Protein AF-A0A2N5XCT8-F1 (afdb_monomer)

Foldseek 3Di:
DLVVLDVQQDDQDDAPDDGDGDDDNLVSLLPDDQVVLLRSLLSVCQRPNDQPNLSSLVSHDAQRDPSNLVSLLVSLLVCLQVQHACVSCVSVLVSSLGRHALVCLVVLVVQLPQHDDDPPHDPPSSNVSNVSSVVSSVSSPVVVVVVVVPPDDPVPDD

Radius of gyration: 17.63 Å; Cα contacts (8 Å, |Δi|>4): 193; chains: 1; bounding box: 62×21×43 Å

Solvent-accessible surface area (backbone atoms only — not comparable to full-atom values): 8717 Å² total; per-residue (Å²): 110,47,71,59,27,47,66,37,51,50,75,77,48,43,73,94,48,82,77,79,44,70,70,63,62,35,67,39,42,57,58,40,58,60,68,61,33,34,53,43,51,19,35,36,27,68,42,70,34,64,90,82,35,54,65,47,60,72,56,46,56,76,56,34,54,70,67,32,42,47,28,54,53,53,44,50,47,53,40,52,75,66,21,45,56,59,75,84,42,44,71,51,52,58,46,44,61,72,27,41,46,38,81,50,29,80,71,38,46,68,57,25,50,71,55,84,84,50,98,86,28,44,88,68,24,41,60,53,39,15,50,52,30,42,52,41,24,51,49,22,47,52,52,37,51,53,54,58,73,67,50,80,58,81,86,72,65,131

Sequence (158 aa):
DAGWARALLGPLPEPAVRPAPVGDPARLLAVLPEEERAAWVARFVESQGLAESHSMLGVCAVPWSEPLGRAVVDALDIARDAGSYPWSFSGVMGLAERSLDPSAVDRVAPLAALPEETENGSPGAAGYWSEAFGRLAATLRLRATMLQELRPDPAAAP

Mean predicted aligned error: 4.99 Å

Structure (mmCIF, N/CA/C/O backbone):
data_AF-A0A2N5XCT8-F1
#
_entry.id   AF-A0A2N5XCT8-F1
#
loop_
_atom_site.group_PDB
_atom_site.id
_atom_site.type_symbol
_atom_site.label_atom_id
_atom_site.label_alt_id
_atom_site.label_comp_id
_atom_site.label_asym_id
_atom_site.label_entity_id
_atom_site.label_seq_id
_atom_site.pdbx_PDB_ins_code
_atom_site.Cartn_x
_atom_site.Cartn_y
_atom_site.Cartn_z
_atom_site.occupancy
_atom_site.B_iso_or_equiv
_atom_site.auth_seq_id
_atom_site.auth_comp_id
_atom_site.auth_asym_id
_atom_site.auth_atom_id
_atom_site.pdbx_PDB_model_num
ATOM 1 N N . ASP A 1 1 ? -6.351 8.029 -24.268 1.00 91.12 1 ASP A N 1
ATOM 2 C CA . ASP A 1 1 ? -7.036 6.836 -24.795 1.00 91.12 1 ASP A CA 1
ATOM 3 C C . ASP A 1 1 ? -6.532 5.604 -24.049 1.00 91.12 1 ASP A C 1
ATOM 5 O O . ASP A 1 1 ? -5.322 5.482 -23.879 1.00 91.12 1 ASP A O 1
ATOM 9 N N . ALA A 1 2 ? -7.429 4.744 -23.555 1.00 92.50 2 ALA A N 1
ATOM 10 C CA . ALA A 1 2 ? -7.054 3.594 -22.725 1.00 92.50 2 ALA A CA 1
ATOM 11 C C . ALA A 1 2 ? -6.427 2.442 -23.533 1.00 92.50 2 ALA A C 1
ATOM 13 O O . ALA A 1 2 ? -5.585 1.719 -23.010 1.00 92.50 2 ALA A O 1
ATOM 14 N N . GLY A 1 3 ? -6.792 2.276 -24.810 1.00 93.31 3 GLY A N 1
ATOM 15 C CA . GLY A 1 3 ? -6.185 1.266 -25.681 1.00 93.31 3 GLY A CA 1
ATOM 16 C C . GLY A 1 3 ? -4.702 1.546 -25.913 1.00 93.31 3 GLY A C 1
ATOM 17 O O . GLY A 1 3 ? -3.866 0.662 -25.736 1.00 93.31 3 GLY A O 1
ATOM 18 N N . TRP A 1 4 ? -4.366 2.804 -26.201 1.00 93.00 4 TRP A N 1
ATOM 19 C CA . TRP A 1 4 ? -2.973 3.244 -26.322 1.00 93.00 4 TRP A CA 1
ATOM 20 C C . TRP A 1 4 ? -2.193 3.130 -25.015 1.00 93.00 4 TRP A C 1
ATOM 22 O O . TRP A 1 4 ? -1.045 2.694 -25.030 1.00 93.00 4 TRP A O 1
ATOM 32 N N . ALA A 1 5 ? -2.806 3.484 -23.884 1.00 93.69 5 ALA A N 1
ATOM 33 C CA . ALA A 1 5 ? -2.155 3.359 -22.585 1.00 93.69 5 ALA A CA 1
ATOM 34 C C . ALA A 1 5 ? -1.752 1.907 -22.287 1.00 93.69 5 ALA A C 1
ATOM 36 O O . ALA A 1 5 ? -0.611 1.667 -21.904 1.00 93.69 5 ALA A O 1
ATOM 37 N N . ARG A 1 6 ? -2.639 0.936 -22.548 1.00 92.94 6 ARG A N 1
ATOM 38 C CA . ARG A 1 6 ? -2.321 -0.497 -22.417 1.00 92.94 6 ARG A CA 1
ATOM 39 C C . ARG A 1 6 ? -1.167 -0.915 -23.321 1.00 92.94 6 ARG A C 1
ATOM 41 O O . ARG A 1 6 ? -0.245 -1.581 -22.865 1.00 92.94 6 ARG A O 1
ATOM 48 N N . ALA A 1 7 ? -1.193 -0.493 -24.585 1.00 91.56 7 ALA A N 1
ATOM 49 C CA . ALA A 1 7 ? -0.142 -0.835 -25.539 1.00 91.56 7 ALA A CA 1
ATOM 50 C C . ALA A 1 7 ? 1.238 -0.294 -25.115 1.00 91.56 7 ALA A C 1
ATOM 52 O O . ALA A 1 7 ? 2.243 -0.969 -25.315 1.00 91.56 7 ALA A O 1
ATOM 53 N N . LEU A 1 8 ? 1.284 0.901 -24.512 1.00 91.56 8 LEU A N 1
ATOM 54 C CA . LEU A 1 8 ? 2.521 1.548 -24.058 1.00 91.56 8 LEU A CA 1
ATOM 55 C C . LEU A 1 8 ? 3.010 1.055 -22.689 1.00 91.56 8 LEU A C 1
ATOM 57 O O . LEU A 1 8 ? 4.215 1.062 -22.440 1.00 91.56 8 LEU A O 1
ATOM 61 N N . LEU A 1 9 ? 2.095 0.634 -21.809 1.00 90.19 9 LEU A N 1
ATOM 62 C CA . LEU A 1 9 ? 2.434 -0.023 -20.542 1.00 90.19 9 LEU A CA 1
ATOM 63 C C . LEU A 1 9 ? 3.006 -1.425 -20.769 1.00 90.19 9 LEU A C 1
ATOM 65 O O . LEU A 1 9 ? 3.885 -1.849 -20.023 1.00 90.19 9 LEU A O 1
ATOM 69 N N . GLY A 1 10 ? 2.534 -2.115 -21.810 1.00 86.94 10 GLY A N 1
ATOM 70 C CA . GLY A 1 10 ? 2.909 -3.492 -22.098 1.00 86.94 10 GLY A CA 1
ATOM 71 C C . GLY A 1 10 ? 2.101 -4.505 -21.274 1.00 86.94 10 GLY A C 1
ATOM 72 O O . GLY A 1 10 ? 1.052 -4.163 -20.721 1.00 86.94 10 GLY A O 1
ATOM 73 N N . PRO A 1 11 ? 2.543 -5.776 -21.225 1.00 83.50 11 PRO A N 1
ATOM 74 C CA . PRO A 1 11 ? 1.866 -6.813 -20.450 1.00 83.50 11 PRO A CA 1
ATOM 75 C C . PRO A 1 11 ? 1.876 -6.501 -18.946 1.00 83.50 11 PRO A C 1
ATOM 77 O O . PRO A 1 11 ? 2.594 -5.617 -18.473 1.00 83.50 11 PRO A O 1
ATOM 80 N N . LEU A 1 12 ? 1.066 -7.240 -18.182 1.00 83.44 12 LEU A N 1
ATOM 81 C CA . LEU A 1 12 ? 1.118 -7.172 -16.722 1.00 83.44 12 LEU A CA 1
ATOM 82 C C . LEU A 1 12 ? 2.538 -7.505 -16.230 1.00 83.44 12 LEU A C 1
ATOM 84 O O . LEU A 1 12 ? 3.162 -8.406 -16.793 1.00 83.44 12 LEU A O 1
ATOM 88 N N . PRO A 1 13 ? 3.046 -6.811 -15.196 1.00 82.75 13 PRO A N 1
ATOM 89 C CA . PRO A 1 13 ? 4.359 -7.097 -14.634 1.00 82.75 13 PRO A CA 1
ATOM 90 C C . PRO A 1 13 ? 4.467 -8.556 -14.188 1.00 82.75 13 PRO A C 1
ATOM 92 O O . PRO A 1 13 ? 3.627 -9.043 -13.428 1.00 82.75 13 PRO A O 1
ATOM 95 N N . GLU A 1 14 ? 5.513 -9.236 -14.651 1.00 80.31 14 GLU A N 1
ATOM 96 C CA . GLU A 1 14 ? 5.837 -10.605 -14.256 1.00 80.31 14 GLU A CA 1
ATOM 97 C C . GLU A 1 14 ? 7.061 -10.619 -13.327 1.00 80.31 14 GLU A C 1
ATOM 99 O O . GLU A 1 14 ? 7.951 -9.769 -13.454 1.00 80.31 14 GLU A O 1
ATOM 104 N N . PRO A 1 15 ? 7.150 -11.579 -12.387 1.00 73.06 15 PRO A N 1
ATOM 105 C CA . PRO A 1 15 ? 8.335 -11.736 -11.551 1.00 73.06 15 PRO A CA 1
ATOM 106 C C . PRO A 1 15 ? 9.607 -11.885 -12.396 1.00 73.06 15 PRO A C 1
ATOM 108 O O . PRO A 1 15 ? 9.615 -12.591 -13.401 1.00 73.06 15 PRO A O 1
ATOM 111 N N . ALA A 1 16 ? 10.695 -11.235 -11.972 1.00 68.69 16 ALA A N 1
ATOM 112 C CA . ALA A 1 16 ? 12.010 -11.255 -12.629 1.00 68.69 16 ALA A CA 1
ATOM 113 C C . ALA A 1 16 ? 12.089 -10.647 -14.049 1.00 68.69 16 ALA A C 1
ATOM 115 O O . ALA A 1 16 ? 13.183 -10.569 -14.611 1.00 68.69 16 ALA A O 1
ATOM 116 N N . VAL A 1 17 ? 10.985 -10.139 -14.604 1.00 74.50 17 VAL A N 1
ATOM 117 C CA . VAL A 1 17 ? 10.981 -9.363 -15.850 1.00 74.50 17 VAL A CA 1
ATOM 118 C C . VAL A 1 17 ? 10.742 -7.902 -15.502 1.00 74.50 17 VAL A C 1
ATOM 120 O O . VAL A 1 17 ? 9.660 -7.532 -15.056 1.00 74.50 17 VAL A O 1
ATOM 123 N N . ARG A 1 18 ? 11.754 -7.047 -15.695 1.00 71.31 18 ARG A N 1
ATOM 124 C CA . ARG A 1 18 ? 11.597 -5.604 -15.464 1.00 71.31 18 ARG A CA 1
ATOM 125 C C . ARG A 1 18 ? 10.637 -5.032 -16.518 1.00 71.31 18 ARG A C 1
ATOM 127 O O . ARG A 1 18 ? 10.968 -5.099 -17.706 1.00 71.31 18 ARG A O 1
ATOM 134 N N . PRO A 1 19 ? 9.498 -4.432 -16.127 1.00 70.62 19 PRO A N 1
ATOM 135 C CA . PRO A 1 19 ? 8.642 -3.726 -17.069 1.00 70.62 19 PRO A CA 1
ATOM 136 C C . PRO A 1 19 ? 9.424 -2.576 -17.710 1.00 70.62 19 PRO A C 1
ATOM 138 O O . PRO A 1 19 ? 10.093 -1.813 -17.013 1.00 70.62 19 PRO A O 1
ATOM 141 N N . ALA A 1 20 ? 9.331 -2.433 -19.030 1.00 74.12 20 ALA A N 1
ATOM 142 C CA . ALA A 1 20 ? 9.949 -1.338 -19.779 1.00 74.12 20 ALA A CA 1
ATOM 143 C C . ALA A 1 20 ? 8.864 -0.498 -20.480 1.00 74.12 20 ALA A C 1
ATOM 145 O O . ALA A 1 20 ? 8.768 -0.518 -21.709 1.00 74.12 20 ALA A O 1
ATOM 146 N N . PRO A 1 21 ? 8.001 0.194 -19.712 1.00 74.94 21 PRO A N 1
ATOM 147 C CA . PRO A 1 21 ? 6.938 1.012 -20.277 1.00 74.94 21 PRO A CA 1
ATOM 148 C C . PRO A 1 21 ? 7.524 2.162 -21.098 1.00 74.94 21 PRO A C 1
ATOM 150 O O . PRO A 1 21 ? 8.540 2.764 -20.741 1.00 74.94 21 PRO A O 1
ATOM 153 N N . VAL A 1 22 ? 6.858 2.499 -22.198 1.00 77.94 22 VAL A N 1
ATOM 154 C CA . VAL A 1 22 ? 7.254 3.632 -23.037 1.00 77.94 22 VAL A CA 1
ATOM 155 C C . VAL A 1 22 ? 6.575 4.895 -22.509 1.00 77.94 22 VAL A C 1
ATOM 157 O O . VAL A 1 22 ? 5.395 5.133 -22.763 1.00 77.94 22 VAL A O 1
ATOM 160 N N . GLY A 1 23 ? 7.328 5.723 -21.782 1.00 83.69 23 GLY A N 1
ATOM 161 C CA . GLY A 1 23 ? 6.847 6.984 -21.206 1.00 83.69 23 GLY A CA 1
ATOM 162 C C . GLY A 1 23 ? 6.666 6.926 -19.687 1.00 83.69 23 GLY A C 1
ATOM 163 O O . GLY A 1 23 ? 7.287 6.110 -19.018 1.00 83.69 23 GLY A O 1
ATOM 164 N N . ASP A 1 24 ? 5.847 7.829 -19.139 1.00 90.19 24 ASP A N 1
ATOM 165 C CA . ASP A 1 24 ? 5.565 7.919 -17.697 1.00 90.19 24 ASP A CA 1
ATOM 166 C C . ASP A 1 24 ? 4.450 6.927 -17.303 1.00 90.19 24 ASP A C 1
ATOM 168 O O . ASP A 1 24 ? 3.285 7.159 -17.658 1.00 90.19 24 ASP A O 1
ATOM 172 N N . PRO A 1 25 ? 4.757 5.845 -16.559 1.00 92.00 25 PRO A N 1
ATOM 173 C CA . PRO A 1 25 ? 3.785 4.799 -16.243 1.00 92.00 25 PRO A CA 1
ATOM 174 C C . PRO A 1 25 ? 2.600 5.320 -15.436 1.00 92.00 25 PRO A C 1
ATOM 176 O O . PRO A 1 25 ? 1.468 4.907 -15.675 1.00 92.00 25 PRO A O 1
ATOM 179 N N . ALA A 1 26 ? 2.824 6.276 -14.529 1.00 93.94 26 ALA A N 1
ATOM 180 C CA . ALA A 1 26 ? 1.758 6.836 -13.707 1.00 93.94 26 ALA A CA 1
ATOM 181 C C . ALA A 1 26 ? 0.726 7.583 -14.568 1.00 93.94 26 ALA A C 1
ATOM 183 O O . ALA A 1 26 ? -0.480 7.440 -14.360 1.00 93.94 26 ALA A O 1
ATOM 184 N N . ARG A 1 27 ? 1.179 8.324 -15.590 1.00 94.25 27 ARG A N 1
ATOM 185 C CA . ARG A 1 27 ? 0.276 9.007 -16.534 1.00 94.25 27 ARG A CA 1
ATOM 186 C C . ARG A 1 27 ? -0.511 8.030 -17.394 1.00 94.25 27 ARG A C 1
ATOM 188 O O . ARG A 1 27 ? -1.689 8.269 -17.637 1.00 94.25 27 ARG A O 1
ATOM 195 N N . LEU A 1 28 ? 0.122 6.953 -17.856 1.00 95.12 28 LEU A N 1
ATOM 196 C CA . LEU A 1 28 ? -0.560 5.930 -18.651 1.00 95.12 28 LEU A CA 1
ATOM 197 C C . LEU A 1 28 ? -1.631 5.218 -17.812 1.00 95.12 28 LEU A C 1
ATOM 199 O O . LEU A 1 28 ? -2.777 5.102 -18.243 1.00 95.12 28 LEU A O 1
ATOM 203 N N . LEU A 1 29 ? -1.287 4.828 -16.581 1.00 95.62 29 LEU A N 1
ATOM 204 C CA . LEU A 1 29 ? -2.199 4.189 -15.631 1.00 95.62 29 LEU A CA 1
ATOM 205 C C . LEU A 1 29 ? -3.399 5.075 -15.272 1.00 95.62 29 LEU A C 1
ATOM 207 O O . LEU A 1 29 ? -4.516 4.572 -15.148 1.00 95.62 29 LEU A O 1
ATOM 211 N N . ALA A 1 30 ? -3.202 6.390 -15.133 1.00 95.75 30 ALA A N 1
ATOM 212 C CA . ALA A 1 30 ? -4.269 7.334 -14.789 1.00 95.75 30 ALA A CA 1
ATOM 213 C C . ALA A 1 30 ? -5.423 7.373 -15.813 1.00 95.75 30 ALA A C 1
ATOM 215 O O . ALA A 1 30 ? -6.519 7.814 -15.481 1.00 95.75 30 ALA A O 1
ATOM 216 N N . VAL A 1 31 ? -5.195 6.900 -17.044 1.0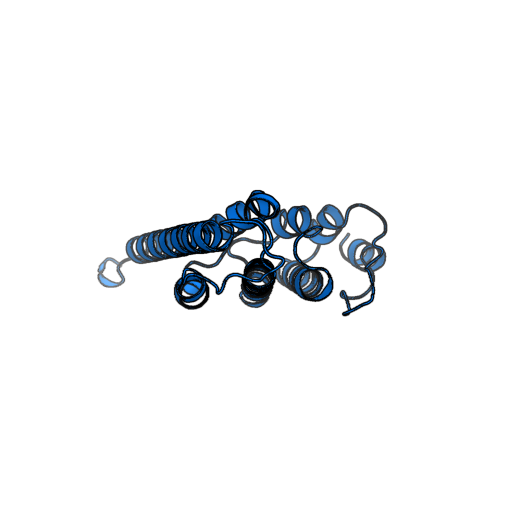0 95.69 31 VAL A N 1
ATOM 217 C CA . VAL A 1 31 ? -6.209 6.837 -18.112 1.00 95.69 31 VAL A CA 1
ATOM 218 C C . VAL A 1 31 ? -6.974 5.504 -18.111 1.00 95.69 31 VAL A C 1
ATOM 220 O O . VAL A 1 31 ? -8.007 5.387 -18.772 1.00 95.69 31 VAL A O 1
ATOM 223 N N . LEU A 1 32 ? -6.488 4.490 -17.389 1.00 96.12 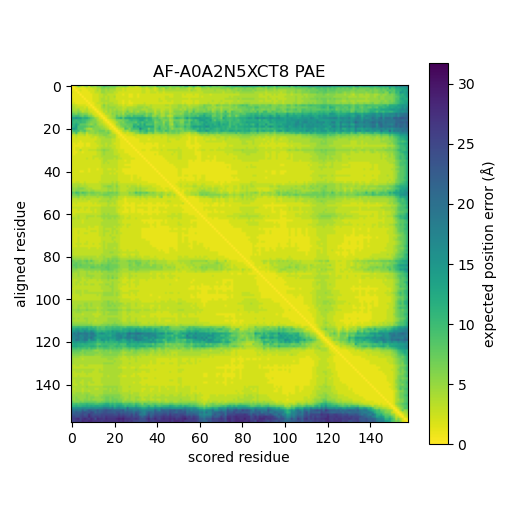32 LEU A N 1
ATOM 224 C CA . LEU A 1 32 ? -7.150 3.190 -17.288 1.00 96.12 32 LEU A CA 1
ATOM 225 C C . LEU A 1 32 ? -8.338 3.223 -16.307 1.00 96.12 32 LEU A C 1
ATOM 227 O O . LEU A 1 32 ? -8.386 4.079 -15.417 1.00 96.12 32 LEU A O 1
ATOM 231 N N . PRO A 1 33 ? -9.287 2.274 -16.419 1.00 96.06 33 PRO A N 1
ATOM 232 C CA . PRO A 1 33 ? -10.269 2.013 -15.369 1.00 96.06 33 PRO A CA 1
ATOM 233 C C . PRO A 1 33 ? -9.596 1.745 -14.017 1.00 96.06 33 PRO A C 1
ATOM 235 O O . PRO A 1 33 ? -8.489 1.211 -13.959 1.00 96.06 33 PRO A O 1
ATOM 238 N N . GLU A 1 34 ? -10.264 2.111 -12.925 1.00 96.44 34 GLU A N 1
ATOM 239 C CA . GLU A 1 34 ? -9.669 2.084 -11.582 1.00 96.44 34 GLU A CA 1
ATOM 240 C C . GLU A 1 34 ? -9.230 0.683 -11.146 1.00 96.44 34 GLU A C 1
ATOM 242 O O . GLU A 1 34 ? -8.116 0.523 -10.648 1.00 96.44 34 GLU A O 1
ATOM 247 N N . GLU A 1 35 ? -10.067 -0.327 -11.390 1.00 95.19 35 GLU A N 1
ATOM 248 C CA . GLU A 1 35 ? -9.774 -1.724 -11.049 1.00 95.19 35 GLU A CA 1
ATOM 249 C C . GLU A 1 35 ? -8.579 -2.263 -11.839 1.00 95.19 35 GLU A C 1
ATOM 251 O O . GLU A 1 35 ? -7.678 -2.883 -11.275 1.00 95.19 35 GLU A O 1
ATOM 256 N N . GLU A 1 36 ? -8.533 -1.973 -13.141 1.00 95.81 36 GLU A N 1
ATOM 257 C CA . GLU A 1 36 ? -7.437 -2.387 -14.016 1.00 95.81 36 GLU A CA 1
ATOM 258 C C . GLU A 1 36 ? -6.120 -1.721 -13.601 1.00 95.81 36 GLU A C 1
ATOM 260 O O . GLU A 1 36 ? -5.090 -2.388 -13.486 1.00 95.81 36 GLU A O 1
ATOM 265 N N . ARG A 1 37 ? -6.159 -0.415 -13.305 1.00 96.62 37 ARG A N 1
ATOM 266 C CA . ARG A 1 37 ? -5.014 0.325 -12.767 1.00 96.62 37 ARG A CA 1
ATOM 267 C C . ARG A 1 37 ? -4.527 -0.295 -11.458 1.00 96.62 37 ARG A C 1
ATOM 269 O O . ARG A 1 37 ? -3.331 -0.537 -11.317 1.00 96.62 37 ARG A O 1
ATOM 276 N N . ALA A 1 38 ? -5.428 -0.556 -10.514 1.00 97.06 38 ALA A N 1
ATOM 277 C CA . ALA A 1 38 ? -5.061 -1.104 -9.214 1.00 97.06 38 ALA A CA 1
ATOM 278 C C . ALA A 1 38 ? -4.439 -2.504 -9.337 1.00 97.06 38 ALA A C 1
ATOM 280 O O . ALA A 1 38 ? -3.427 -2.776 -8.693 1.00 97.06 38 ALA A O 1
ATOM 281 N N . ALA A 1 39 ? -4.985 -3.359 -10.208 1.00 95.56 39 ALA A N 1
ATOM 282 C CA . ALA A 1 39 ? -4.439 -4.686 -10.479 1.00 95.56 39 ALA A CA 1
ATOM 283 C C . ALA A 1 39 ? -3.033 -4.620 -11.094 1.00 95.56 39 ALA A C 1
ATOM 285 O O . ALA A 1 39 ? -2.136 -5.347 -10.665 1.00 95.56 39 ALA A O 1
ATOM 286 N N . TRP A 1 40 ? -2.816 -3.721 -12.059 1.00 95.44 40 TRP A N 1
ATOM 287 C CA . TRP A 1 40 ? -1.504 -3.544 -12.683 1.00 95.44 40 TRP A CA 1
ATOM 288 C C . TRP A 1 40 ? -0.457 -3.075 -11.665 1.00 95.44 40 TRP A C 1
ATOM 290 O O . TRP A 1 40 ? 0.630 -3.646 -11.585 1.00 95.44 40 TRP A O 1
ATOM 300 N N . VAL A 1 41 ? -0.793 -2.079 -10.835 1.00 96.69 41 VAL A N 1
ATOM 301 C CA . VAL A 1 41 ? 0.125 -1.559 -9.806 1.00 96.69 41 VAL A CA 1
ATOM 302 C C . VAL A 1 41 ? 0.385 -2.591 -8.709 1.00 96.69 41 VAL A C 1
ATOM 304 O O . VAL A 1 41 ? 1.523 -2.708 -8.264 1.00 96.69 41 VAL A O 1
ATOM 307 N N . ALA A 1 42 ? -0.614 -3.384 -8.311 1.00 96.75 42 ALA A N 1
ATOM 308 C CA . ALA A 1 42 ? -0.420 -4.469 -7.348 1.00 96.75 42 ALA A CA 1
ATOM 309 C C . ALA A 1 42 ? 0.619 -5.483 -7.855 1.00 96.75 42 ALA A C 1
ATOM 311 O O . ALA A 1 42 ? 1.591 -5.773 -7.160 1.00 96.75 42 ALA A O 1
ATOM 312 N N . ARG A 1 43 ? 0.482 -5.938 -9.109 1.00 94.69 43 ARG A N 1
ATOM 313 C CA . ARG A 1 43 ? 1.458 -6.831 -9.761 1.00 94.69 43 ARG A CA 1
ATOM 314 C C . ARG A 1 43 ? 2.842 -6.190 -9.895 1.00 94.69 43 ARG A C 1
ATOM 316 O O . ARG A 1 43 ? 3.856 -6.866 -9.724 1.00 94.69 43 ARG A O 1
ATOM 323 N N . PHE A 1 44 ? 2.910 -4.887 -10.174 1.00 94.38 44 PHE A N 1
ATOM 324 C CA . PHE A 1 44 ? 4.183 -4.164 -10.199 1.00 94.38 44 PHE A CA 1
ATOM 325 C C . PHE A 1 44 ? 4.876 -4.202 -8.833 1.00 94.38 44 PHE A C 1
ATOM 327 O O . PHE A 1 44 ? 6.050 -4.550 -8.755 1.00 94.38 44 PHE A O 1
ATOM 334 N N . VAL A 1 45 ? 4.154 -3.881 -7.757 1.00 95.31 45 VAL A N 1
ATOM 335 C CA . VAL A 1 45 ? 4.700 -3.877 -6.392 1.00 95.31 45 VAL A CA 1
ATOM 336 C C . VAL A 1 45 ? 5.165 -5.274 -5.979 1.00 95.31 45 VAL A C 1
ATOM 338 O O . VAL A 1 45 ? 6.257 -5.410 -5.439 1.00 95.31 45 VAL A O 1
ATOM 341 N N . GLU A 1 46 ? 4.390 -6.314 -6.285 1.00 93.12 46 GLU A N 1
ATOM 342 C CA . GLU A 1 46 ? 4.763 -7.705 -5.993 1.00 93.12 46 GLU A CA 1
ATOM 343 C C . GLU A 1 46 ? 6.029 -8.154 -6.744 1.00 93.12 46 GLU A C 1
ATOM 345 O O . GLU A 1 46 ? 6.818 -8.932 -6.214 1.00 93.12 46 GLU A O 1
ATOM 350 N N . SER A 1 47 ? 6.236 -7.677 -7.977 1.00 90.44 47 SER A N 1
ATOM 351 C CA . SER A 1 47 ? 7.354 -8.113 -8.827 1.00 90.44 47 SER A CA 1
ATOM 352 C C . SER A 1 47 ? 8.622 -7.267 -8.684 1.00 90.44 47 SER A C 1
ATOM 354 O O . SER A 1 47 ? 9.719 -7.809 -8.809 1.00 90.44 47 SER A O 1
ATOM 356 N N . GLN A 1 48 ? 8.493 -5.957 -8.449 1.00 87.88 48 GLN A N 1
ATOM 357 C CA . GLN A 1 48 ? 9.607 -4.996 -8.435 1.00 87.88 48 GLN A CA 1
ATOM 358 C C . GLN A 1 48 ? 9.829 -4.337 -7.063 1.00 87.88 48 GLN A C 1
ATOM 360 O O . GLN A 1 48 ? 10.829 -3.645 -6.863 1.00 87.88 48 GLN A O 1
ATOM 365 N N . GLY A 1 49 ? 8.914 -4.525 -6.111 1.00 90.25 49 GLY A N 1
ATOM 366 C CA . GLY A 1 49 ? 8.950 -3.866 -4.810 1.00 90.25 49 GLY A CA 1
ATOM 367 C C . GLY A 1 49 ? 8.538 -2.390 -4.860 1.00 90.25 49 GLY A C 1
ATOM 368 O O . GLY A 1 49 ? 7.912 -1.901 -5.802 1.00 90.25 49 GLY A O 1
ATOM 369 N N . LEU A 1 50 ? 8.877 -1.657 -3.795 1.00 91.94 50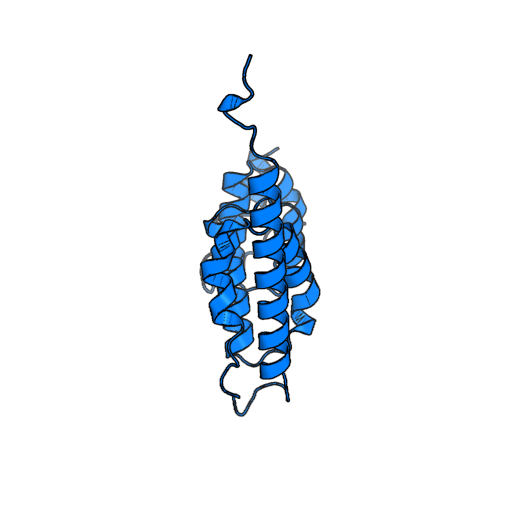 LEU A N 1
ATOM 370 C CA . LEU A 1 50 ? 8.327 -0.319 -3.552 1.00 91.94 50 LEU A CA 1
ATOM 371 C C . LEU A 1 50 ? 9.121 0.836 -4.168 1.00 91.94 50 LEU A C 1
ATOM 373 O O . LEU A 1 50 ? 8.536 1.898 -4.390 1.00 91.94 50 LEU A O 1
ATOM 377 N N . ALA A 1 51 ? 10.412 0.644 -4.454 1.00 82.88 51 ALA A N 1
ATOM 378 C CA . ALA A 1 51 ? 11.342 1.722 -4.809 1.00 82.88 51 ALA A CA 1
ATOM 379 C C . ALA A 1 51 ? 10.876 2.568 -6.008 1.00 82.88 51 ALA A C 1
ATOM 381 O O . ALA A 1 51 ? 10.983 3.792 -5.983 1.00 82.88 51 ALA A O 1
ATOM 382 N N . GLU A 1 52 ? 10.302 1.927 -7.028 1.00 83.19 52 GLU A N 1
ATOM 383 C CA . GLU A 1 52 ? 9.834 2.590 -8.254 1.00 83.19 52 GLU A CA 1
ATOM 384 C C . GLU A 1 52 ? 8.299 2.774 -8.287 1.00 83.19 52 GLU A C 1
ATOM 386 O O . GLU A 1 52 ? 7.750 3.305 -9.248 1.00 83.19 52 GLU A O 1
ATOM 391 N N . SER A 1 53 ? 7.578 2.372 -7.232 1.00 90.75 53 SER A N 1
ATOM 392 C CA . SER A 1 53 ? 6.105 2.293 -7.238 1.00 90.75 53 SER A CA 1
ATOM 393 C C . SER A 1 53 ? 5.376 3.577 -6.817 1.00 90.75 53 SER A C 1
ATOM 395 O O . SER A 1 53 ? 4.190 3.739 -7.109 1.00 90.75 53 SER A O 1
ATOM 397 N N . HIS A 1 54 ? 6.059 4.510 -6.143 1.00 91.56 54 HIS A N 1
ATOM 398 C CA . HIS A 1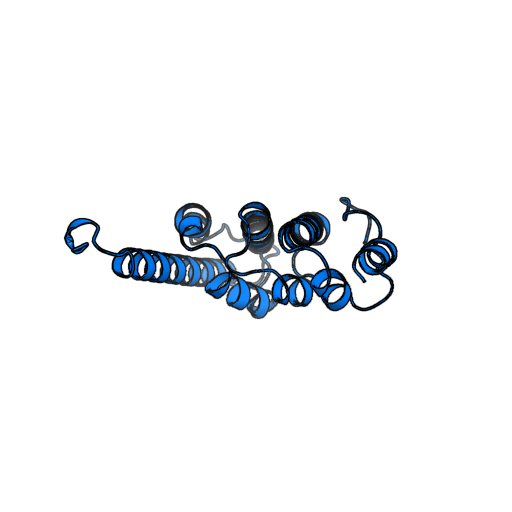 54 ? 5.424 5.639 -5.447 1.00 91.56 54 HIS A CA 1
ATOM 399 C C . HIS A 1 54 ? 4.517 6.504 -6.344 1.00 91.56 54 HIS A C 1
ATOM 401 O O . HIS A 1 54 ? 3.391 6.825 -5.962 1.00 91.56 54 HIS A O 1
ATOM 407 N N . SER A 1 55 ? 4.974 6.876 -7.545 1.00 92.81 55 SER A N 1
ATOM 408 C CA . SER A 1 55 ? 4.178 7.696 -8.475 1.00 92.81 55 SER A CA 1
ATOM 409 C C . SER A 1 55 ? 2.930 6.964 -8.978 1.00 92.81 55 SER A C 1
ATOM 411 O O . SER A 1 55 ? 1.873 7.575 -9.117 1.00 92.81 55 SER A O 1
ATOM 413 N N . MET A 1 56 ? 3.029 5.652 -9.199 1.00 95.81 56 MET A N 1
ATOM 414 C CA . MET A 1 56 ? 1.924 4.810 -9.665 1.00 95.81 56 MET A CA 1
ATOM 415 C C . MET A 1 56 ? 0.885 4.568 -8.568 1.00 95.81 56 MET A C 1
ATOM 417 O O . MET A 1 56 ? -0.319 4.611 -8.820 1.00 95.81 56 MET A O 1
ATOM 421 N N . LEU A 1 57 ? 1.334 4.396 -7.325 1.00 97.38 57 LEU A N 1
ATOM 422 C CA . LEU A 1 57 ? 0.453 4.336 -6.159 1.00 97.38 57 LEU A CA 1
ATOM 423 C C . LEU A 1 57 ? -0.354 5.632 -5.988 1.00 97.38 57 LEU A C 1
ATOM 425 O O . LEU A 1 57 ? -1.531 5.585 -5.633 1.00 97.38 57 LEU A O 1
ATOM 429 N N . GLY A 1 58 ? 0.255 6.782 -6.295 1.00 96.12 58 GLY A N 1
ATOM 430 C CA . GLY A 1 58 ? -0.377 8.098 -6.186 1.00 96.12 58 GLY A CA 1
ATOM 431 C C . GLY A 1 58 ? -1.543 8.353 -7.149 1.00 96.12 58 GLY A C 1
ATOM 432 O O . GLY A 1 58 ? -2.328 9.261 -6.895 1.00 96.12 58 GLY A O 1
ATOM 433 N N . VAL A 1 59 ? -1.679 7.569 -8.223 1.00 96.81 59 VAL A N 1
ATOM 434 C CA . VAL A 1 59 ? -2.789 7.690 -9.191 1.00 96.81 59 VAL A CA 1
ATOM 435 C C . VAL A 1 59 ? -3.895 6.652 -8.972 1.00 96.81 59 VAL A C 1
ATOM 437 O O . VAL A 1 59 ? -4.911 6.675 -9.666 1.00 96.81 59 VAL A O 1
ATOM 440 N N . CYS A 1 60 ? -3.726 5.721 -8.031 1.00 97.94 60 CYS A N 1
ATOM 441 C CA . CYS A 1 60 ? -4.738 4.711 -7.718 1.00 97.94 60 CYS A CA 1
ATOM 442 C C . CYS A 1 60 ? -5.931 5.321 -6.963 1.00 97.94 60 CYS A C 1
ATOM 444 O O . CYS A 1 60 ? -5.774 6.279 -6.209 1.00 97.94 60 CYS A O 1
ATOM 446 N N . ALA A 1 61 ? -7.126 4.762 -7.179 1.00 97.00 61 ALA A N 1
ATOM 447 C CA . ALA A 1 61 ? -8.334 5.193 -6.476 1.00 97.00 61 ALA A CA 1
ATOM 448 C C . ALA A 1 61 ? -8.203 4.958 -4.964 1.00 97.00 61 ALA A C 1
ATOM 450 O O . ALA A 1 61 ? -7.512 4.028 -4.542 1.00 97.00 61 ALA A O 1
ATOM 451 N N . VAL A 1 62 ? -8.857 5.801 -4.160 1.00 96.50 62 VAL A N 1
ATOM 452 C CA . VAL A 1 62 ? -8.868 5.687 -2.697 1.00 96.50 62 VAL A CA 1
ATOM 453 C C . VAL A 1 62 ? -10.284 5.379 -2.186 1.00 96.50 62 VAL A C 1
ATOM 455 O O . VAL A 1 62 ? -11.230 6.025 -2.638 1.00 96.50 62 VAL A O 1
ATOM 458 N N . PRO A 1 63 ? -10.447 4.448 -1.227 1.00 96.88 63 PRO A N 1
ATOM 459 C CA . PRO A 1 63 ? -9.403 3.575 -0.688 1.00 96.88 63 PRO A CA 1
ATOM 460 C C . PRO A 1 63 ? -8.847 2.619 -1.757 1.00 96.88 63 PRO A C 1
ATOM 462 O O . PRO A 1 63 ? -9.537 2.259 -2.709 1.00 96.88 63 PRO A O 1
ATOM 465 N N . TRP A 1 64 ? -7.578 2.232 -1.618 1.00 98.12 64 TRP A N 1
ATOM 466 C CA . TRP A 1 64 ? -6.967 1.227 -2.478 1.00 98.12 64 TRP A CA 1
ATOM 467 C C . TRP A 1 64 ? -7.761 -0.073 -2.379 1.00 98.12 64 TRP A C 1
ATOM 469 O O . TRP A 1 64 ? -8.097 -0.522 -1.283 1.00 98.12 64 TRP A O 1
ATOM 479 N N . SER A 1 65 ? -8.000 -0.702 -3.532 1.00 97.50 65 SER A N 1
ATOM 480 C CA . SER A 1 65 ? -8.592 -2.041 -3.601 1.00 97.50 65 SER A CA 1
ATOM 481 C C . SER A 1 65 ? -7.819 -3.036 -2.727 1.00 97.50 65 SER A C 1
ATOM 483 O O . SER A 1 65 ? -6.600 -2.902 -2.571 1.00 97.50 65 SER A O 1
ATOM 485 N N . GLU A 1 66 ? -8.500 -4.069 -2.229 1.00 96.19 66 GLU A N 1
ATOM 486 C CA . GLU A 1 66 ? -7.887 -5.082 -1.362 1.00 96.19 66 GLU A CA 1
ATOM 487 C C . GLU A 1 66 ? -6.587 -5.687 -1.939 1.00 96.19 66 GLU A C 1
ATOM 489 O O . GLU A 1 66 ? -5.606 -5.758 -1.189 1.00 96.19 66 GLU A O 1
ATOM 494 N N . PRO A 1 67 ? -6.499 -6.058 -3.239 1.00 96.75 67 PRO A N 1
ATOM 495 C CA . PRO A 1 67 ? -5.265 -6.609 -3.803 1.00 96.75 67 PRO A CA 1
ATOM 496 C C . PRO A 1 67 ? -4.098 -5.617 -3.773 1.00 96.75 67 PRO A C 1
ATOM 498 O O . PRO A 1 67 ? -2.985 -5.984 -3.409 1.00 96.75 67 PRO A O 1
ATOM 501 N N . LEU A 1 68 ? -4.352 -4.345 -4.093 1.00 98.12 68 LEU A N 1
ATOM 502 C CA . LEU A 1 68 ? -3.321 -3.307 -4.075 1.00 98.12 68 LEU A CA 1
ATOM 503 C C . LEU A 1 68 ? -2.840 -3.009 -2.652 1.00 98.12 68 LEU A C 1
ATOM 505 O O . LEU A 1 68 ? -1.637 -2.954 -2.404 1.00 98.12 68 LEU A O 1
ATOM 509 N N . GLY A 1 69 ? -3.772 -2.853 -1.709 1.00 98.00 69 GLY A N 1
ATOM 510 C CA . GLY A 1 69 ? -3.428 -2.639 -0.305 1.00 98.00 69 GLY A CA 1
ATOM 511 C C . GLY A 1 69 ? -2.621 -3.803 0.274 1.00 98.00 69 GLY A C 1
ATOM 512 O O . GLY A 1 69 ? -1.669 -3.577 1.016 1.00 98.00 69 GLY A O 1
ATOM 513 N N . ARG A 1 70 ? -2.955 -5.043 -0.113 1.00 97.88 70 ARG A N 1
ATOM 514 C CA . ARG A 1 70 ? -2.191 -6.245 0.242 1.00 97.88 70 ARG A CA 1
ATOM 515 C C . ARG A 1 70 ? -0.766 -6.194 -0.291 1.00 97.88 70 ARG A C 1
ATOM 517 O O . ARG A 1 70 ? 0.151 -6.254 0.513 1.00 97.88 70 ARG A O 1
ATOM 524 N N . ALA A 1 71 ? -0.596 -5.991 -1.595 1.00 97.88 71 ALA A N 1
ATOM 525 C CA . ALA A 1 71 ? 0.721 -5.938 -2.223 1.00 97.88 71 ALA A CA 1
ATOM 526 C C . ALA A 1 71 ? 1.642 -4.896 -1.565 1.00 97.88 71 ALA A C 1
ATOM 528 O O . ALA A 1 71 ? 2.815 -5.167 -1.325 1.00 97.88 71 ALA A O 1
ATOM 529 N N . VAL A 1 72 ? 1.111 -3.714 -1.227 1.00 98.19 72 VAL A N 1
ATOM 530 C CA . VAL A 1 72 ? 1.895 -2.663 -0.559 1.00 98.19 72 VAL A CA 1
ATOM 531 C C . VAL A 1 72 ? 2.286 -3.053 0.865 1.00 98.19 72 VAL A C 1
ATOM 533 O O . VAL A 1 72 ? 3.437 -2.846 1.243 1.00 98.19 72 VAL A O 1
ATOM 536 N N . VAL A 1 73 ? 1.359 -3.599 1.659 1.00 98.12 73 VAL A N 1
ATOM 537 C CA . VAL A 1 73 ? 1.657 -4.027 3.037 1.00 98.12 73 VAL A CA 1
ATOM 538 C C . VAL A 1 73 ? 2.671 -5.170 3.043 1.00 98.12 73 VAL A C 1
ATOM 540 O O . VAL A 1 73 ? 3.640 -5.094 3.791 1.00 98.12 73 VAL A O 1
ATOM 543 N N . ASP A 1 74 ? 2.505 -6.158 2.165 1.00 97.69 74 ASP A N 1
ATOM 544 C CA . ASP A 1 74 ? 3.429 -7.287 2.043 1.00 97.69 74 ASP A CA 1
ATOM 545 C C . ASP A 1 74 ? 4.829 -6.802 1.622 1.00 97.69 74 ASP A C 1
ATOM 547 O O . ASP A 1 74 ? 5.835 -7.212 2.194 1.00 97.69 74 ASP A O 1
ATOM 551 N N . ALA A 1 75 ? 4.923 -5.855 0.680 1.00 96.94 75 ALA A N 1
ATOM 552 C CA . ALA A 1 75 ? 6.209 -5.295 0.265 1.00 96.94 75 ALA A CA 1
ATOM 553 C C . ALA A 1 75 ? 6.885 -4.434 1.353 1.00 96.94 75 ALA A C 1
ATOM 555 O O . ALA A 1 75 ? 8.115 -4.392 1.424 1.00 96.94 75 ALA A O 1
ATOM 556 N N . LEU A 1 76 ? 6.107 -3.754 2.205 1.00 96.75 76 LEU A N 1
ATOM 557 C CA . LEU A 1 76 ? 6.635 -3.045 3.376 1.00 96.75 76 LEU A CA 1
ATOM 558 C C . LEU A 1 76 ? 7.147 -4.028 4.437 1.00 96.75 76 LEU A C 1
ATOM 560 O O . LEU A 1 76 ? 8.189 -3.769 5.035 1.00 96.75 76 LEU A O 1
ATOM 564 N N . ASP A 1 77 ? 6.452 -5.146 4.651 1.00 96.38 77 ASP A N 1
ATOM 565 C CA . ASP A 1 77 ? 6.889 -6.189 5.583 1.00 96.38 77 ASP A CA 1
ATOM 566 C C . ASP A 1 77 ? 8.178 -6.869 5.103 1.00 96.38 77 ASP A C 1
ATOM 568 O O . ASP A 1 77 ? 9.142 -6.978 5.853 1.00 96.38 77 ASP A O 1
ATOM 572 N N . ILE A 1 78 ? 8.277 -7.175 3.806 1.00 94.62 78 ILE A N 1
ATOM 573 C CA . ILE A 1 78 ? 9.521 -7.676 3.199 1.00 94.62 78 ILE A CA 1
ATOM 574 C C . ILE A 1 78 ? 10.679 -6.688 3.418 1.00 94.62 78 ILE A C 1
ATOM 576 O O . ILE A 1 78 ? 11.794 -7.096 3.741 1.00 94.62 78 ILE A O 1
ATOM 580 N N . ALA A 1 79 ? 10.442 -5.381 3.264 1.00 93.50 79 ALA A N 1
ATOM 581 C CA . ALA A 1 79 ? 11.469 -4.367 3.511 1.00 93.50 79 ALA A CA 1
ATOM 582 C C . ALA A 1 79 ? 11.874 -4.278 4.995 1.00 93.50 79 ALA A C 1
ATOM 584 O O . ALA A 1 79 ? 13.053 -4.050 5.295 1.00 93.50 79 ALA A O 1
ATOM 585 N N . ARG A 1 80 ? 10.910 -4.467 5.906 1.00 93.31 80 ARG A N 1
ATOM 586 C CA . ARG A 1 80 ? 11.119 -4.564 7.356 1.00 93.31 80 ARG A CA 1
ATOM 587 C C . ARG A 1 80 ? 11.986 -5.766 7.710 1.00 93.31 80 ARG A C 1
ATOM 589 O O . ARG A 1 80 ? 13.011 -5.581 8.362 1.00 93.31 80 ARG A O 1
ATOM 596 N N . ASP A 1 81 ? 11.626 -6.949 7.230 1.00 92.44 81 ASP A N 1
ATOM 597 C CA . ASP A 1 81 ? 12.353 -8.194 7.494 1.00 92.44 81 ASP A CA 1
ATOM 598 C C . ASP A 1 81 ? 13.752 -8.200 6.859 1.00 92.44 81 ASP A C 1
ATOM 600 O O . ASP A 1 81 ? 14.690 -8.776 7.406 1.00 92.44 81 ASP A O 1
ATOM 604 N N . ALA A 1 82 ? 13.939 -7.490 5.743 1.00 90.38 82 ALA A N 1
ATOM 605 C CA . ALA A 1 82 ? 15.251 -7.285 5.131 1.00 90.38 82 ALA A CA 1
ATOM 606 C C . ALA A 1 82 ? 16.154 -6.294 5.900 1.00 90.38 82 ALA A C 1
ATOM 608 O O . ALA A 1 82 ? 17.268 -6.014 5.455 1.00 90.38 82 ALA A O 1
ATOM 609 N N . GLY A 1 83 ? 15.683 -5.702 7.004 1.00 89.00 83 GLY A N 1
ATOM 610 C CA . GLY A 1 83 ? 16.456 -4.750 7.806 1.00 89.00 83 GLY A CA 1
ATOM 611 C C . GLY A 1 83 ? 16.709 -3.405 7.113 1.00 89.00 83 GLY A C 1
ATOM 612 O O . GLY A 1 83 ? 17.625 -2.668 7.500 1.00 89.00 83 GLY A O 1
ATOM 613 N N . SER A 1 84 ? 15.919 -3.069 6.084 1.00 88.69 84 SER A N 1
ATOM 614 C CA . SER A 1 84 ? 16.012 -1.777 5.394 1.00 88.69 84 SER A CA 1
ATOM 615 C C . SER A 1 84 ? 15.576 -0.641 6.315 1.00 88.69 84 SER A C 1
ATOM 617 O O . SER A 1 84 ? 14.752 -0.835 7.202 1.00 88.69 84 SER A O 1
ATOM 619 N N . TYR A 1 85 ? 16.082 0.575 6.109 1.00 88.88 85 TYR A N 1
ATOM 620 C CA . TYR A 1 85 ? 15.671 1.700 6.950 1.00 88.88 85 TYR A CA 1
ATOM 621 C C . TYR A 1 85 ? 14.282 2.239 6.537 1.00 88.88 85 TYR A C 1
ATOM 623 O O . TYR A 1 85 ? 14.083 2.530 5.352 1.00 88.88 85 TYR A O 1
ATOM 631 N N . PRO A 1 86 ? 13.329 2.452 7.471 1.00 86.38 86 PRO A N 1
ATOM 632 C CA . PRO A 1 86 ? 11.958 2.867 7.135 1.00 86.38 86 PRO A CA 1
ATOM 633 C C . PRO A 1 86 ? 11.862 4.195 6.377 1.00 86.38 86 PRO A C 1
ATOM 635 O O . PRO A 1 86 ? 10.941 4.402 5.588 1.00 86.38 86 PRO A O 1
ATOM 638 N N . TRP A 1 87 ? 12.809 5.115 6.594 1.00 88.94 87 TRP A N 1
ATOM 639 C CA . TRP A 1 87 ? 12.788 6.442 5.966 1.00 88.94 87 TRP A CA 1
ATOM 640 C C . TRP A 1 87 ? 12.837 6.379 4.432 1.00 88.94 87 TRP A C 1
ATOM 642 O O . TRP A 1 87 ? 12.181 7.194 3.775 1.00 88.94 87 TRP A O 1
ATOM 652 N N . SER A 1 88 ? 13.492 5.356 3.868 1.00 91.12 88 SER A N 1
ATOM 653 C CA . SER A 1 88 ? 13.500 5.074 2.424 1.00 91.12 88 SER A CA 1
ATOM 654 C C . SER A 1 88 ? 12.101 4.827 1.852 1.00 91.12 88 SER A C 1
ATOM 656 O O . SER A 1 88 ? 11.880 5.012 0.658 1.00 91.12 88 SER A O 1
ATOM 658 N N . PHE A 1 89 ? 11.138 4.458 2.701 1.00 94.00 89 PHE A N 1
ATOM 659 C CA . PHE A 1 89 ? 9.754 4.162 2.330 1.00 94.00 89 PHE A CA 1
ATOM 660 C C . PHE A 1 89 ? 8.758 5.193 2.872 1.00 94.00 89 PHE A C 1
ATOM 662 O O . PHE A 1 89 ? 7.551 5.000 2.754 1.00 94.00 89 PHE A O 1
ATOM 669 N N . SER A 1 90 ? 9.228 6.313 3.432 1.00 92.25 90 SER A N 1
ATOM 670 C CA . SER A 1 90 ? 8.371 7.334 4.059 1.00 92.25 90 SER A CA 1
ATOM 671 C C . SER A 1 90 ? 7.276 7.881 3.133 1.00 92.25 90 SER A C 1
ATOM 673 O O . SER A 1 90 ? 6.140 8.062 3.570 1.00 92.25 90 SER A O 1
ATOM 675 N N . GLY A 1 91 ? 7.573 8.073 1.842 1.00 94.00 91 GLY A N 1
ATOM 676 C CA . GLY A 1 91 ? 6.572 8.480 0.849 1.00 94.00 91 GLY A CA 1
ATOM 677 C C . GLY A 1 91 ? 5.454 7.445 0.671 1.00 94.00 91 GLY A C 1
ATOM 678 O O . GLY A 1 91 ? 4.273 7.797 0.664 1.00 94.00 91 GLY A O 1
ATOM 679 N N . VAL A 1 92 ? 5.816 6.158 0.594 1.00 96.44 92 VAL A N 1
ATOM 680 C CA . VAL A 1 92 ? 4.856 5.046 0.489 1.00 96.44 92 VAL A CA 1
ATOM 681 C C . VAL A 1 92 ? 4.067 4.879 1.786 1.00 96.44 92 VAL A C 1
ATOM 683 O O . VAL A 1 92 ? 2.853 4.725 1.728 1.00 96.44 92 VAL A O 1
ATOM 686 N N . MET A 1 93 ? 4.711 4.986 2.950 1.00 95.25 93 MET A N 1
ATOM 687 C CA . MET A 1 93 ? 4.031 4.952 4.250 1.00 95.25 93 MET A CA 1
ATOM 688 C C . MET A 1 93 ? 2.989 6.067 4.368 1.00 95.25 93 MET A C 1
ATOM 690 O O . MET A 1 93 ? 1.843 5.803 4.720 1.00 95.25 93 MET A O 1
ATOM 694 N N . GLY A 1 94 ? 3.337 7.299 3.983 1.00 95.50 94 GLY A N 1
ATOM 695 C CA . GLY A 1 94 ? 2.380 8.405 3.967 1.00 95.50 94 GLY A CA 1
ATOM 696 C C . GLY A 1 94 ? 1.227 8.178 2.981 1.00 95.50 94 GLY A C 1
ATOM 697 O O . GLY A 1 94 ? 0.095 8.588 3.246 1.00 95.50 94 GLY A O 1
ATOM 698 N N . LEU A 1 95 ? 1.481 7.541 1.828 1.00 97.06 95 LEU A N 1
ATOM 699 C CA . LEU A 1 95 ? 0.428 7.102 0.898 1.00 97.06 95 LEU A CA 1
ATOM 700 C C . LEU A 1 95 ? -0.471 6.045 1.538 1.00 97.06 95 LEU A C 1
ATOM 702 O O . LEU A 1 95 ? -1.690 6.169 1.446 1.00 97.06 95 LEU A O 1
ATOM 706 N N . ALA A 1 96 ? 0.105 5.052 2.207 1.00 97.44 96 ALA A N 1
ATOM 707 C CA . ALA A 1 96 ? -0.625 3.977 2.863 1.00 97.44 96 ALA A CA 1
ATOM 708 C C . ALA A 1 96 ? -1.543 4.506 3.979 1.00 97.44 96 ALA A C 1
ATOM 710 O O . ALA A 1 96 ? -2.712 4.133 4.016 1.00 97.44 96 ALA A O 1
ATOM 711 N N . GLU A 1 97 ? -1.074 5.443 4.814 1.00 96.81 97 GLU A N 1
ATOM 712 C CA . GLU A 1 97 ? -1.864 6.058 5.899 1.00 96.81 97 GLU A CA 1
ATOM 713 C C . GLU A 1 97 ? -3.199 6.650 5.400 1.00 96.81 97 GLU A C 1
ATOM 715 O O . GLU A 1 97 ? -4.241 6.485 6.045 1.00 96.81 97 GLU A O 1
ATOM 720 N N . ARG A 1 98 ? -3.191 7.290 4.221 1.00 96.94 98 ARG A N 1
ATOM 721 C CA . ARG A 1 98 ? -4.381 7.918 3.615 1.00 96.94 98 ARG A CA 1
ATOM 722 C C . ARG A 1 98 ? -5.155 7.015 2.654 1.00 96.94 98 ARG A C 1
ATOM 724 O O . ARG A 1 98 ? -6.361 7.190 2.507 1.00 96.94 98 ARG A O 1
ATOM 731 N N . SER A 1 99 ? -4.474 6.075 2.000 1.00 97.94 99 SER A N 1
ATOM 732 C CA . SER A 1 99 ? -5.032 5.329 0.864 1.00 97.94 99 SER A CA 1
ATOM 733 C C . SER A 1 99 ? -5.466 3.917 1.226 1.00 97.94 99 SER A C 1
ATOM 735 O O . SER A 1 99 ? -6.355 3.399 0.565 1.00 97.94 99 SER A O 1
ATOM 737 N N . LEU A 1 100 ? -4.905 3.287 2.266 1.00 98.25 100 LEU A N 1
ATOM 738 C CA . LEU A 1 100 ? -5.381 1.973 2.703 1.00 98.25 100 LEU A CA 1
ATOM 739 C C . LEU A 1 100 ? -6.828 2.053 3.191 1.00 98.25 100 LEU A C 1
ATOM 741 O O . LEU A 1 100 ? -7.239 3.040 3.820 1.00 98.25 100 LEU A O 1
ATOM 745 N N . ASP A 1 101 ? -7.575 0.986 2.918 1.00 97.19 101 ASP A N 1
ATOM 746 C CA . ASP A 1 101 ? -8.885 0.772 3.514 1.00 97.19 101 ASP A CA 1
ATOM 747 C C . ASP A 1 101 ? -8.738 0.623 5.043 1.00 97.19 101 ASP A C 1
ATOM 749 O O . ASP A 1 101 ? -7.884 -0.145 5.501 1.00 97.19 101 ASP A O 1
ATOM 753 N N . PRO A 1 102 ? -9.536 1.335 5.861 1.00 97.25 102 PRO A N 1
ATOM 754 C CA . PRO A 1 102 ? -9.455 1.234 7.317 1.00 97.25 102 PRO A CA 1
ATOM 755 C C . PRO A 1 102 ? -9.705 -0.171 7.884 1.00 97.25 102 PRO A C 1
ATOM 757 O O . PRO A 1 102 ? -9.272 -0.451 8.996 1.00 97.25 102 PRO A O 1
ATOM 760 N N . SER A 1 103 ? -10.346 -1.079 7.143 1.00 95.25 103 SER A N 1
ATOM 761 C CA . SER A 1 103 ? -10.483 -2.490 7.536 1.00 95.25 103 SER A CA 1
ATOM 762 C C . SER A 1 103 ? -9.159 -3.267 7.506 1.00 95.25 103 SER A C 1
ATOM 764 O O . SER A 1 103 ? -9.059 -4.330 8.112 1.00 95.25 103 SER A O 1
ATOM 766 N N . ALA A 1 104 ? -8.103 -2.731 6.882 1.00 96.81 104 ALA A N 1
ATOM 767 C CA . ALA A 1 104 ? -6.792 -3.377 6.813 1.00 96.81 104 ALA A CA 1
ATOM 768 C C . ALA A 1 104 ? -6.012 -3.377 8.147 1.00 96.81 104 ALA A C 1
ATOM 770 O O . ALA A 1 104 ? -4.906 -3.921 8.198 1.00 96.81 104 ALA A O 1
ATOM 771 N N . VAL A 1 105 ? -6.562 -2.800 9.229 1.00 97.06 105 VAL A N 1
ATOM 772 C CA . VAL A 1 105 ? -5.939 -2.766 10.570 1.00 97.06 105 VAL A CA 1
ATOM 773 C C . VAL A 1 105 ? -5.445 -4.139 11.004 1.00 97.06 105 VAL A C 1
ATOM 775 O O . VAL A 1 105 ? -4.325 -4.238 11.498 1.00 97.06 105 VAL A O 1
ATOM 778 N N . ASP A 1 106 ? -6.244 -5.186 10.802 1.00 95.75 106 ASP 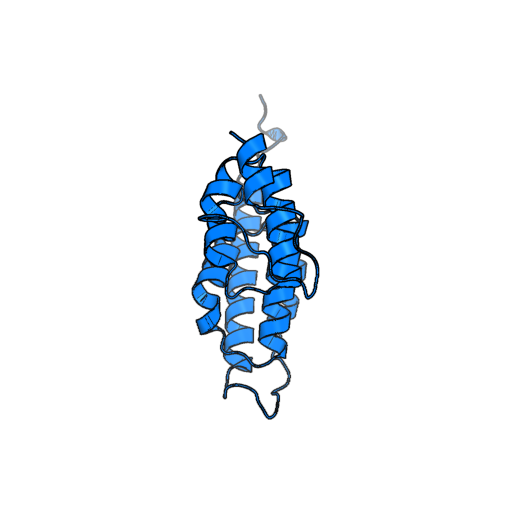A N 1
ATOM 779 C CA . ASP A 1 106 ? -5.922 -6.528 11.297 1.00 95.75 106 ASP A CA 1
ATOM 780 C C . ASP A 1 106 ? -4.708 -7.142 10.589 1.00 95.75 106 ASP A C 1
ATOM 782 O O . ASP A 1 106 ? -4.015 -7.976 11.167 1.00 95.75 106 ASP A O 1
ATOM 786 N N . ARG A 1 107 ? -4.395 -6.689 9.366 1.00 95.94 107 ARG A N 1
ATOM 787 C CA . ARG A 1 107 ? -3.166 -7.073 8.655 1.00 95.94 107 ARG A CA 1
ATOM 788 C C . ARG A 1 107 ? -1.964 -6.241 9.089 1.00 95.94 107 ARG A C 1
ATOM 790 O O . ARG A 1 107 ? -0.863 -6.764 9.171 1.00 95.94 107 ARG A O 1
ATOM 797 N N . VAL A 1 108 ? -2.165 -4.951 9.351 1.00 97.88 108 VAL A N 1
ATOM 798 C CA . VAL A 1 108 ? -1.076 -4.015 9.668 1.00 97.88 108 VAL A CA 1
ATOM 799 C C . VAL A 1 108 ? -0.626 -4.129 11.126 1.00 97.88 108 VAL A C 1
ATOM 801 O O . VAL A 1 108 ? 0.563 -4.039 11.415 1.00 97.88 108 VAL A O 1
ATOM 804 N N . ALA A 1 109 ? -1.557 -4.316 12.063 1.00 97.62 109 ALA A N 1
ATOM 805 C CA . ALA A 1 109 ? -1.265 -4.286 13.493 1.00 97.62 109 ALA A CA 1
ATOM 806 C C . ALA A 1 109 ? -0.220 -5.324 13.955 1.00 97.62 109 ALA A C 1
ATOM 808 O O . ALA A 1 109 ? 0.625 -4.948 14.769 1.00 97.62 109 ALA A O 1
ATOM 809 N N . PRO A 1 110 ? -0.209 -6.577 13.455 1.00 97.44 110 PRO A N 1
ATOM 810 C CA . PRO A 1 110 ? 0.834 -7.544 13.800 1.00 97.44 110 PRO A CA 1
ATOM 811 C C . PRO A 1 110 ? 2.252 -7.093 13.414 1.00 97.44 110 PRO A C 1
ATOM 813 O O . PRO A 1 110 ? 3.203 -7.411 14.123 1.00 97.44 110 PRO A O 1
ATOM 816 N N . LEU A 1 111 ? 2.397 -6.296 12.348 1.00 96.75 111 LEU A N 1
ATOM 817 C CA . LEU A 1 111 ? 3.696 -5.831 11.838 1.00 96.75 111 LEU A CA 1
ATOM 818 C C . LEU A 1 111 ? 4.362 -4.779 12.738 1.00 96.75 111 LEU A C 1
ATOM 820 O O . LEU A 1 111 ? 5.550 -4.489 12.599 1.00 96.75 111 LEU A O 1
ATOM 824 N N . ALA A 1 112 ? 3.613 -4.224 13.697 1.00 96.06 112 ALA A N 1
ATOM 825 C CA . ALA A 1 112 ? 4.150 -3.335 14.722 1.00 96.06 112 ALA A CA 1
ATOM 826 C C . ALA A 1 112 ? 4.984 -4.082 15.780 1.00 96.06 112 ALA A C 1
ATOM 828 O O . ALA A 1 112 ? 5.639 -3.442 16.601 1.00 96.06 112 ALA A O 1
ATOM 829 N N . ALA A 1 113 ? 4.979 -5.419 15.785 1.00 94.50 113 ALA A N 1
ATOM 830 C CA . ALA A 1 113 ? 5.884 -6.199 16.618 1.00 94.50 113 ALA A CA 1
ATOM 831 C C . ALA A 1 113 ? 7.346 -5.929 16.232 1.00 94.50 113 ALA A C 1
ATOM 833 O O . ALA A 1 113 ? 7.674 -5.759 15.052 1.00 94.50 113 ALA A O 1
ATOM 834 N N . LEU A 1 114 ? 8.228 -5.905 17.234 1.00 89.12 114 LEU A N 1
ATOM 835 C CA . LEU A 1 114 ? 9.657 -5.705 17.019 1.00 89.12 114 LEU A CA 1
ATOM 836 C C . LEU A 1 114 ? 10.205 -6.858 16.153 1.00 89.12 114 LEU A C 1
ATOM 838 O O . LEU A 1 114 ? 10.100 -8.009 16.584 1.00 89.12 114 LEU A O 1
ATOM 842 N N . PRO A 1 115 ? 10.729 -6.590 14.941 1.00 81.62 115 PRO A N 1
ATOM 843 C CA . PRO A 1 115 ? 11.372 -7.625 14.141 1.00 81.62 115 PRO A CA 1
ATOM 844 C C . PRO A 1 115 ? 12.662 -8.089 14.816 1.00 81.62 115 PRO A C 1
ATOM 846 O O . PRO A 1 115 ? 13.284 -7.342 15.577 1.00 81.62 115 PRO A O 1
ATOM 849 N N . GLU A 1 116 ? 13.075 -9.315 14.509 1.00 79.50 116 GLU A N 1
ATOM 850 C CA . GLU A 1 116 ? 14.404 -9.794 14.876 1.00 79.50 116 GLU A CA 1
ATOM 851 C C . GLU A 1 116 ? 15.469 -8.951 14.165 1.00 79.50 116 GLU A C 1
ATOM 853 O O . GLU A 1 116 ? 15.334 -8.613 12.986 1.00 79.50 116 GLU A O 1
ATOM 858 N N . GLU A 1 117 ? 16.530 -8.577 14.880 1.00 73.56 117 GLU A N 1
ATOM 859 C CA . GLU A 1 117 ? 17.627 -7.846 14.255 1.00 73.56 117 GLU A CA 1
ATOM 860 C C . GLU A 1 117 ? 18.438 -8.784 13.360 1.00 73.56 117 GLU A C 1
ATOM 862 O O . GLU A 1 117 ? 18.978 -9.798 13.800 1.00 73.56 117 GLU A O 1
ATOM 867 N N . THR A 1 118 ? 18.550 -8.424 12.085 1.00 76.19 118 THR A N 1
ATOM 868 C CA . THR A 1 118 ? 19.421 -9.116 11.137 1.00 76.19 118 THR A CA 1
ATOM 869 C C . THR A 1 118 ? 20.850 -8.591 11.255 1.00 76.19 118 THR A C 1
ATOM 871 O O . THR A 1 118 ? 21.044 -7.378 11.321 1.00 76.19 118 THR A O 1
ATOM 874 N N . GLU A 1 119 ? 21.854 -9.467 11.164 1.00 75.56 119 GLU A N 1
ATOM 875 C CA . GLU A 1 119 ? 23.286 -9.107 11.234 1.00 75.56 119 GLU A CA 1
ATOM 876 C C . GLU A 1 119 ? 23.698 -8.030 10.206 1.00 75.56 119 GLU A C 1
ATOM 878 O O . GLU A 1 119 ? 24.564 -7.203 10.477 1.00 75.56 119 GLU A O 1
ATOM 883 N N . ASN A 1 120 ? 23.022 -7.992 9.051 1.00 76.56 120 ASN A N 1
ATOM 884 C CA . ASN A 1 120 ?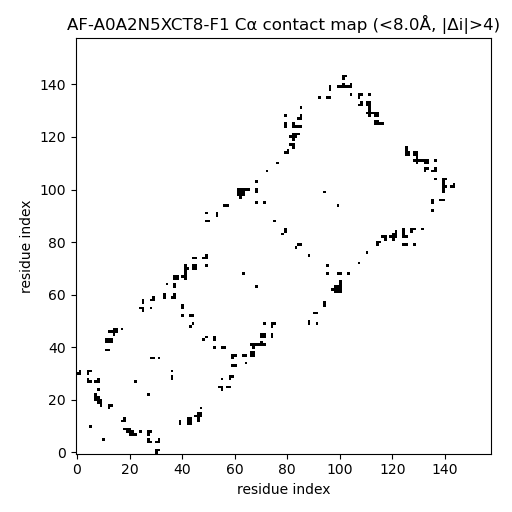 23.243 -7.015 7.975 1.00 76.56 120 ASN A CA 1
ATOM 885 C C . ASN A 1 120 ? 22.227 -5.855 7.968 1.00 76.56 120 ASN A C 1
ATOM 887 O O . ASN A 1 120 ? 22.156 -5.098 6.998 1.00 76.56 120 ASN A O 1
ATOM 891 N N . GLY A 1 121 ? 21.400 -5.741 9.007 1.00 78.06 121 GLY A N 1
ATOM 892 C CA . GLY A 1 121 ? 20.341 -4.742 9.099 1.00 78.06 121 GLY A CA 1
ATOM 893 C C . GLY A 1 121 ? 20.881 -3.357 9.435 1.00 78.06 121 GLY A C 1
ATOM 894 O O . GLY A 1 121 ? 21.936 -3.201 10.052 1.00 78.06 121 GLY A O 1
ATOM 895 N N . SER A 1 122 ? 20.134 -2.321 9.060 1.00 81.88 122 SER A N 1
ATOM 896 C CA . SER A 1 122 ? 20.471 -0.963 9.488 1.00 81.88 122 SER A CA 1
ATOM 897 C C . SER A 1 122 ? 20.293 -0.835 11.014 1.00 81.88 122 SER A C 1
ATOM 899 O O . SER A 1 122 ? 19.225 -1.194 11.519 1.00 81.88 122 SER A O 1
ATOM 901 N N . PRO A 1 123 ? 21.276 -0.305 11.770 1.00 82.38 123 PRO A N 1
ATOM 902 C CA . PRO A 1 123 ? 21.194 -0.230 13.229 1.00 82.38 123 PRO A CA 1
ATOM 903 C C . PRO A 1 123 ? 19.927 0.483 13.724 1.00 82.38 123 PRO A C 1
ATOM 905 O O . PRO A 1 123 ? 19.605 1.584 13.271 1.00 82.38 123 PRO A O 1
ATOM 908 N N . GLY A 1 124 ? 19.198 -0.147 14.649 1.00 86.25 124 GLY A N 1
ATOM 909 C CA . GLY A 1 124 ? 17.966 0.395 15.230 1.00 86.25 124 GLY A CA 1
ATOM 910 C C . GLY A 1 124 ? 16.746 0.401 14.299 1.00 86.25 124 GLY A C 1
ATOM 911 O O . GLY A 1 124 ? 15.671 0.827 14.725 1.00 86.25 124 GLY A O 1
ATOM 912 N N . ALA A 1 125 ? 16.860 -0.083 13.054 1.00 89.00 125 ALA A N 1
ATOM 913 C CA . ALA A 1 125 ? 15.746 -0.116 12.102 1.00 89.00 125 ALA A CA 1
ATOM 914 C C . ALA A 1 125 ? 14.536 -0.892 12.637 1.00 89.00 125 ALA A C 1
ATOM 916 O O . ALA A 1 125 ? 13.403 -0.498 12.371 1.00 89.00 125 ALA A O 1
ATOM 917 N N . ALA A 1 126 ? 14.765 -1.937 13.439 1.00 89.44 126 ALA A N 1
ATOM 918 C CA . ALA A 1 126 ? 13.710 -2.735 14.053 1.00 89.44 126 ALA A CA 1
ATOM 919 C C . ALA A 1 126 ? 12.741 -1.890 14.898 1.00 89.44 126 ALA A C 1
ATOM 921 O O . ALA A 1 126 ? 11.523 -1.969 14.721 1.00 89.44 126 ALA A O 1
ATOM 922 N N . GLY A 1 127 ? 13.276 -1.026 15.768 1.00 91.56 127 GLY A N 1
ATOM 923 C CA . GLY A 1 127 ? 12.471 -0.122 16.591 1.00 91.56 127 GLY A CA 1
ATOM 924 C C . GLY A 1 127 ? 11.697 0.894 15.750 1.00 91.56 127 GLY A C 1
ATOM 925 O O . GLY A 1 127 ? 10.507 1.105 15.977 1.00 91.56 127 GLY A O 1
ATOM 926 N N . TYR A 1 128 ? 12.335 1.459 14.722 1.00 93.50 128 TYR A N 1
ATOM 927 C CA . TYR A 1 128 ? 11.668 2.406 13.828 1.00 93.50 128 TYR A CA 1
ATOM 928 C C . TYR A 1 128 ? 10.559 1.757 12.989 1.00 93.50 128 TYR A C 1
ATOM 930 O O . TYR A 1 128 ? 9.526 2.386 12.766 1.00 93.50 128 TYR A O 1
ATOM 938 N N . TRP A 1 129 ? 10.726 0.508 12.543 1.00 95.25 129 TRP A N 1
ATOM 939 C CA . TRP A 1 129 ? 9.660 -0.238 11.868 1.00 95.25 129 TRP A CA 1
ATOM 940 C C . TRP A 1 129 ? 8.485 -0.524 12.796 1.00 95.25 129 TRP A C 1
ATOM 942 O O . TRP A 1 129 ? 7.341 -0.294 12.400 1.00 95.25 129 TRP A O 1
ATOM 952 N N . SER A 1 130 ? 8.761 -0.968 14.028 1.00 95.62 130 SER A N 1
ATOM 953 C CA . SER A 1 130 ? 7.727 -1.172 15.050 1.00 95.62 130 SER A CA 1
ATOM 954 C C . SER A 1 130 ? 6.901 0.102 15.259 1.00 95.62 130 SER A C 1
ATOM 956 O O . SER A 1 130 ? 5.669 0.065 15.198 1.00 95.62 130 SER A O 1
ATOM 958 N N . GLU A 1 131 ? 7.564 1.253 15.405 1.00 95.69 131 GLU A N 1
ATOM 959 C CA . GLU A 1 131 ? 6.893 2.544 15.572 1.00 95.69 131 GLU A CA 1
ATOM 960 C C . GLU A 1 131 ? 6.077 2.931 14.328 1.00 95.69 131 GLU A C 1
ATOM 962 O O . GLU A 1 131 ? 4.914 3.330 14.436 1.00 95.69 131 GLU A O 1
ATOM 967 N N . ALA A 1 132 ? 6.662 2.788 13.137 1.00 96.19 132 ALA A N 1
ATOM 968 C CA . ALA A 1 132 ? 6.031 3.166 11.879 1.00 96.19 132 ALA A CA 1
ATOM 969 C C . ALA A 1 132 ? 4.747 2.362 11.609 1.00 96.19 132 ALA A C 1
ATOM 971 O O . ALA A 1 132 ? 3.704 2.949 11.303 1.00 96.19 132 ALA A O 1
ATOM 972 N N . PHE A 1 133 ? 4.786 1.036 11.779 1.00 97.81 133 PHE A N 1
ATOM 973 C CA . PHE A 1 133 ? 3.598 0.188 11.660 1.00 97.81 133 PHE A CA 1
ATOM 974 C C . PHE A 1 133 ? 2.594 0.432 12.791 1.00 97.81 133 PHE A C 1
ATOM 976 O O . PHE A 1 133 ? 1.386 0.437 12.543 1.00 97.81 133 PHE A O 1
ATOM 983 N N . GLY A 1 134 ? 3.066 0.721 14.009 1.00 97.81 134 GLY A N 1
ATOM 984 C CA . GLY A 1 134 ? 2.212 1.116 15.129 1.00 97.81 134 GLY A CA 1
ATOM 985 C C . GLY A 1 134 ? 1.401 2.380 14.826 1.00 97.81 134 GLY A C 1
ATOM 986 O O . GLY A 1 134 ? 0.180 2.397 15.013 1.00 97.81 134 GLY A O 1
ATOM 987 N N . ARG A 1 135 ? 2.050 3.417 14.281 1.00 97.75 135 ARG A N 1
ATOM 988 C CA . ARG A 1 135 ? 1.390 4.663 13.859 1.00 97.75 135 ARG A CA 1
ATOM 989 C C . ARG A 1 135 ? 0.396 4.432 12.723 1.00 97.75 135 ARG A C 1
ATOM 991 O O . ARG A 1 135 ? -0.716 4.968 12.768 1.00 97.75 135 ARG A O 1
ATOM 998 N N . LEU A 1 136 ? 0.762 3.620 11.730 1.00 98.12 136 LEU A N 1
ATOM 999 C CA . LEU A 1 136 ? -0.134 3.279 10.625 1.00 98.12 136 LEU A CA 1
ATOM 1000 C C . LEU A 1 136 ? -1.387 2.554 11.139 1.00 98.12 136 LEU A C 1
ATOM 1002 O O . LEU A 1 136 ? -2.504 2.969 10.833 1.00 98.12 136 LEU A O 1
ATOM 1006 N N . ALA A 1 137 ? -1.228 1.533 11.986 1.00 98.50 137 ALA A N 1
ATOM 1007 C CA . ALA A 1 137 ? -2.348 0.801 12.575 1.00 98.50 137 ALA A CA 1
ATOM 1008 C C . ALA A 1 137 ? -3.257 1.708 13.423 1.00 98.50 137 ALA A C 1
ATOM 1010 O O . ALA A 1 137 ? -4.482 1.620 13.325 1.00 98.50 137 ALA A O 1
ATOM 1011 N N . ALA A 1 138 ? -2.681 2.605 14.231 1.00 98.38 138 ALA A N 1
ATOM 1012 C CA . ALA A 1 138 ? -3.445 3.584 15.005 1.00 98.38 138 ALA A CA 1
ATOM 1013 C C . ALA A 1 138 ? -4.261 4.527 14.102 1.00 98.38 138 ALA A C 1
ATOM 1015 O O . ALA A 1 138 ? -5.438 4.774 14.367 1.00 98.38 138 ALA A O 1
ATOM 1016 N N . THR A 1 139 ? -3.665 4.987 12.999 1.00 98.31 139 THR A N 1
ATOM 1017 C CA . THR A 1 139 ? -4.329 5.846 12.007 1.00 98.31 139 THR A CA 1
ATOM 1018 C C . THR A 1 139 ? -5.503 5.131 11.342 1.00 98.31 139 THR A C 1
ATOM 1020 O O . THR A 1 139 ? -6.592 5.697 11.235 1.00 98.31 139 THR A O 1
ATOM 1023 N N . LEU A 1 140 ? -5.324 3.872 10.934 1.00 98.31 140 LEU A N 1
ATOM 1024 C CA . LEU A 1 140 ? -6.400 3.091 10.322 1.00 98.31 140 LEU A CA 1
ATOM 1025 C C . LEU A 1 140 ? -7.544 2.819 11.310 1.00 98.31 140 LEU A C 1
ATOM 1027 O O . LEU A 1 140 ? -8.703 2.972 10.930 1.00 98.31 140 LEU A O 1
ATOM 1031 N N . ARG A 1 141 ? -7.248 2.524 12.585 1.00 98.25 141 ARG A N 1
ATOM 1032 C CA . ARG A 1 141 ? -8.280 2.393 13.632 1.00 98.25 141 ARG A CA 1
ATOM 1033 C C . ARG A 1 141 ? -9.079 3.678 13.803 1.00 98.25 141 ARG A C 1
ATOM 1035 O O . ARG A 1 141 ? -10.303 3.628 13.800 1.00 98.25 141 ARG A O 1
ATOM 1042 N N . LEU A 1 142 ? -8.397 4.822 13.893 1.00 98.06 142 LEU 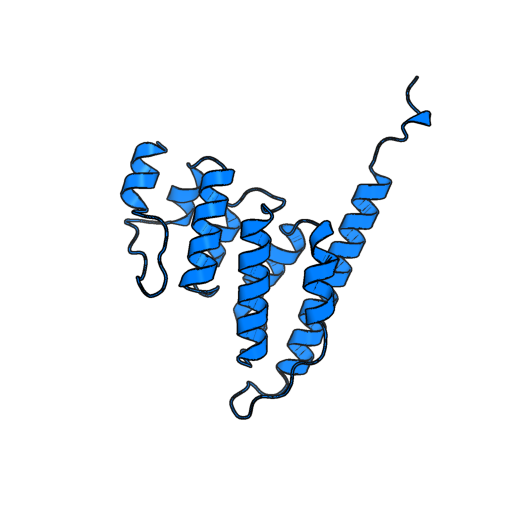A N 1
ATOM 1043 C CA . LEU A 1 142 ? -9.056 6.121 14.014 1.00 98.06 142 LEU A CA 1
ATOM 1044 C C . LEU A 1 142 ? -9.988 6.387 12.825 1.00 98.06 142 LEU A C 1
ATOM 1046 O O . LEU A 1 142 ? -11.143 6.761 13.018 1.00 98.06 142 LEU A O 1
ATOM 1050 N N . ARG A 1 143 ? -9.511 6.146 11.598 1.00 97.12 143 ARG A N 1
ATOM 1051 C CA . ARG A 1 143 ? -10.322 6.292 10.381 1.00 97.12 143 ARG A CA 1
ATOM 1052 C C . ARG A 1 143 ? -11.515 5.332 10.372 1.00 97.12 143 ARG A C 1
ATOM 1054 O O . ARG A 1 143 ? -12.603 5.739 9.978 1.00 97.12 143 ARG A O 1
ATOM 1061 N N . ALA A 1 144 ? -11.337 4.090 10.823 1.00 96.44 144 ALA A N 1
ATOM 1062 C CA . ALA A 1 144 ? -12.420 3.114 10.924 1.00 96.44 144 ALA A CA 1
ATOM 1063 C C . ALA A 1 144 ? -13.499 3.571 11.917 1.00 96.44 144 ALA A C 1
ATOM 1065 O O . ALA A 1 144 ? -14.680 3.531 11.578 1.00 96.44 144 ALA A O 1
ATOM 1066 N N . THR A 1 145 ? -13.105 4.071 13.093 1.00 97.12 145 THR A N 1
ATOM 1067 C CA . THR A 1 145 ? -14.029 4.670 14.067 1.00 97.12 145 THR A CA 1
ATOM 1068 C C . THR A 1 145 ? -14.766 5.860 13.460 1.00 97.12 145 THR A C 1
ATOM 1070 O O . THR A 1 145 ? -15.989 5.881 13.478 1.00 97.12 145 THR A O 1
ATOM 1073 N N . MET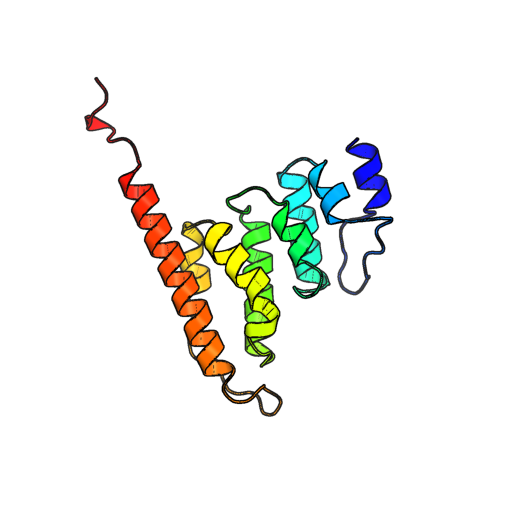 A 1 146 ? -14.061 6.805 12.829 1.00 95.75 146 MET A N 1
ATOM 1074 C CA . MET A 1 146 ? -14.698 7.956 12.172 1.00 95.75 146 MET A CA 1
ATOM 1075 C C . MET A 1 146 ? -15.736 7.533 11.125 1.00 95.75 146 MET A C 1
ATOM 1077 O O . MET A 1 146 ? -16.823 8.098 11.073 1.00 95.75 146 MET A O 1
ATOM 1081 N N . LEU A 1 147 ? -15.431 6.523 10.305 1.00 93.88 147 LEU A N 1
ATOM 1082 C CA . LEU A 1 147 ? -16.384 6.002 9.325 1.00 93.88 147 LEU A CA 1
ATOM 1083 C C . LEU A 1 147 ? -17.593 5.327 9.974 1.00 93.88 147 LEU A C 1
ATOM 1085 O O . LEU A 1 147 ? -18.672 5.384 9.395 1.00 93.88 147 LEU A O 1
ATOM 1089 N N . GLN A 1 148 ? -17.433 4.680 11.131 1.00 94.00 148 GLN A N 1
ATOM 1090 C CA . GLN A 1 148 ? -18.554 4.102 11.875 1.00 94.00 148 GLN A CA 1
ATOM 1091 C C . GLN A 1 148 ? -19.486 5.192 12.410 1.00 94.00 148 GLN A C 1
ATOM 1093 O O . GLN A 1 148 ? -20.692 5.074 12.217 1.00 94.00 148 GLN A O 1
ATOM 1098 N N . GLU A 1 149 ? -18.938 6.266 12.981 1.00 94.69 149 GLU A N 1
ATOM 1099 C CA . GLU A 1 149 ? -19.718 7.405 13.493 1.00 94.69 149 GLU A CA 1
ATOM 1100 C C . GLU A 1 149 ? -20.470 8.163 12.385 1.00 94.69 149 GLU A C 1
ATOM 1102 O O . GLU A 1 149 ? -21.528 8.736 12.622 1.00 94.69 149 GLU A O 1
ATOM 1107 N N . LEU A 1 150 ? -19.940 8.167 11.157 1.00 93.81 150 LEU A N 1
ATOM 1108 C CA . LEU A 1 150 ? -20.575 8.812 10.002 1.00 93.81 150 LEU A CA 1
ATOM 1109 C C . LEU A 1 150 ? -21.661 7.957 9.332 1.00 93.81 150 LEU A C 1
ATOM 1111 O O . LEU A 1 150 ? -22.308 8.429 8.393 1.00 93.81 150 LEU A O 1
ATOM 1115 N N . ARG A 1 151 ? -21.861 6.700 9.753 1.00 89.81 151 ARG A N 1
ATOM 1116 C CA . ARG A 1 151 ? -22.927 5.865 9.186 1.00 89.81 151 ARG A CA 1
ATOM 1117 C C . ARG A 1 151 ? -24.281 6.435 9.611 1.00 89.81 151 ARG A C 1
ATOM 1119 O O . ARG A 1 151 ? -24.484 6.665 10.800 1.00 89.81 151 ARG A O 1
ATOM 1126 N N . PRO A 1 152 ? -25.212 6.656 8.666 1.00 80.31 152 PRO A N 1
ATOM 1127 C CA . PRO A 1 152 ? -26.533 7.157 9.008 1.00 80.31 152 PRO A CA 1
ATOM 1128 C C . PRO A 1 152 ? -27.224 6.179 9.960 1.00 80.31 152 PRO A C 1
ATOM 1130 O O . PRO A 1 152 ? -27.211 4.969 9.724 1.00 80.31 152 PRO A O 1
ATOM 1133 N N . ASP A 1 153 ? -27.823 6.714 11.023 1.00 80.12 153 ASP A N 1
ATOM 1134 C CA . ASP A 1 153 ? -28.620 5.918 11.947 1.00 80.12 153 ASP A CA 1
ATOM 1135 C C . ASP A 1 153 ? -29.874 5.412 11.210 1.00 80.12 153 ASP A C 1
ATOM 1137 O O . ASP A 1 153 ? -30.695 6.228 10.775 1.00 80.12 153 ASP A O 1
ATOM 1141 N N . PRO A 1 154 ? -30.056 4.088 11.042 1.00 66.00 154 PRO A N 1
ATOM 1142 C CA . PRO A 1 154 ? -31.252 3.545 10.407 1.00 66.00 154 PRO A CA 1
ATOM 1143 C C . PRO A 1 154 ? -32.539 3.890 11.174 1.00 66.00 154 PRO A C 1
ATOM 1145 O O . PRO A 1 154 ? -33.611 3.863 10.574 1.00 66.00 154 PRO A O 1
ATOM 1148 N N . ALA A 1 155 ? -32.457 4.242 12.464 1.00 66.94 155 ALA A N 1
ATOM 1149 C CA . ALA A 1 155 ? -33.594 4.683 13.274 1.00 66.94 155 ALA A CA 1
ATOM 1150 C C . ALA A 1 155 ? -33.922 6.183 13.124 1.00 66.94 155 ALA A C 1
ATOM 1152 O O . ALA A 1 155 ? -34.964 6.627 13.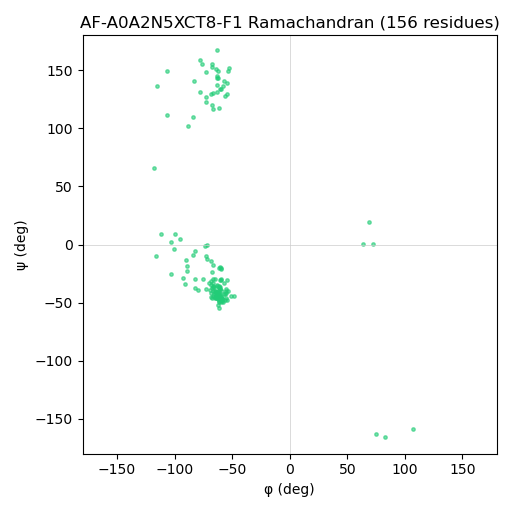603 1.00 66.94 155 ALA A O 1
ATOM 1153 N N . ALA A 1 156 ? -33.065 6.959 12.451 1.00 63.69 156 ALA A N 1
ATOM 1154 C CA . ALA A 1 156 ? -33.275 8.381 12.172 1.00 63.69 156 ALA A CA 1
ATOM 1155 C C . ALA A 1 156 ? -33.889 8.646 10.781 1.00 63.69 156 ALA A C 1
ATOM 1157 O O . ALA A 1 156 ? -34.027 9.805 10.382 1.00 63.69 156 ALA A O 1
ATOM 1158 N N . ALA A 1 157 ? -34.247 7.597 10.030 1.00 59.28 157 ALA A N 1
ATOM 1159 C CA . ALA A 1 157 ? -34.975 7.737 8.772 1.00 59.28 157 ALA A CA 1
ATOM 1160 C C . ALA A 1 157 ? -36.447 8.131 9.051 1.00 59.28 157 ALA A C 1
ATOM 1162 O O . ALA A 1 157 ? -37.092 7.451 9.853 1.00 59.28 157 ALA A O 1
ATOM 1163 N N . PRO A 1 158 ? -36.966 9.219 8.446 1.00 62.22 158 PRO A N 1
ATOM 1164 C CA . PRO A 1 158 ? -38.327 9.713 8.675 1.00 62.22 158 PRO A CA 1
ATOM 1165 C C . PRO A 1 158 ? -39.423 8.799 8.112 1.00 62.22 158 PRO A C 1
ATOM 1167 O O . PRO A 1 158 ? -39.175 8.120 7.088 1.00 62.22 158 PRO A O 1
#

pLDDT: mean 91.06, std 8.57, range [59.28, 98.5]

Secondary structure (DSSP, 8-state):
-HHHHHHHH-SPP-TT-----SS-HHHHHTTS-HHHHHHHHHHHHHHH-STTTHHHHTTS-SSPPHHHHHHHHHHHHHHHHTT--GGGGHHHHHHHHHHS-GGGHHHHGGGGSPPPPPTTSPTTHHHHHHHHHHHHHHHHHHHHHHHHHTSPPGGG--